Protein AF-A0A8J4US94-F1 (afdb_monomer_lite)

Secondary structure (DSSP, 8-state):
-------TTEEE-SS-EEESS--GGG-EEEEEEEEETTEEEEEEEEE---

pLDDT: mean 87.17, std 15.57, range [39.19, 98.19]

InterPro domains:
  IPR013098 Immunoglobulin I-set [PF07679] (9-47)
  IPR013783 Immunoglobulin-like fold [G3DSA:2.60.40.10] (2-50)
  IPR036179 Immunoglobulin-like domain superfamily [SSF48726] (11-49)

Radius of gyration: 12.49 Å; chains: 1; bounding box: 24×20×35 Å

Foldseek 3Di:
DPDDDPDVQWDDDPQDIGGHPDDQVNFDKDWDWDDDPVGIDIDIDGDGDD

Structure (mmCIF, N/CA/C/O backbone):
data_AF-A0A8J4US94-F1
#
_entry.id   AF-A0A8J4US94-F1
#
loop_
_atom_site.group_PDB
_atom_site.id
_atom_site.type_symbol
_atom_site.label_atom_id
_atom_site.label_alt_id
_atom_site.label_comp_id
_atom_site.label_asym_id
_atom_site.label_entity_id
_atom_site.label_seq_id
_atom_site.pdbx_PDB_ins_code
_atom_site.Cartn_x
_atom_site.Cartn_y
_atom_site.Cartn_z
_atom_site.occupancy
_atom_site.B_iso_or_equiv
_atom_site.auth_seq_id
_atom_site.auth_comp_id
_atom_site.auth_asym_id
_atom_site.auth_atom_id
_atom_site.pdbx_PDB_model_num
ATOM 1 N N . SER A 1 1 ? -2.978 11.796 9.270 1.00 39.19 1 SER A N 1
ATOM 2 C CA . SER A 1 1 ? -1.756 11.972 8.462 1.00 39.19 1 SER A CA 1
ATOM 3 C C . SER A 1 1 ? -1.278 10.615 7.968 1.00 39.19 1 SER A C 1
ATOM 5 O O . SER A 1 1 ? -0.336 10.058 8.503 1.00 39.19 1 SER A O 1
ATOM 7 N N . VAL A 1 2 ? -1.951 10.079 6.947 1.00 42.75 2 VAL A N 1
ATOM 8 C CA . VAL A 1 2 ? -1.416 9.040 6.052 1.00 42.75 2 VAL A CA 1
ATOM 9 C C . VAL A 1 2 ? -1.862 9.472 4.660 1.00 42.75 2 VAL A C 1
ATOM 11 O O . VAL A 1 2 ? -2.833 8.977 4.109 1.00 42.75 2 VAL A O 1
ATOM 14 N N . SER A 1 3 ? -1.276 10.560 4.171 1.00 43.47 3 SER A N 1
ATOM 15 C CA . SER A 1 3 ? -1.592 11.092 2.845 1.00 43.47 3 SER A CA 1
ATOM 16 C C . SER A 1 3 ? -0.293 11.415 2.143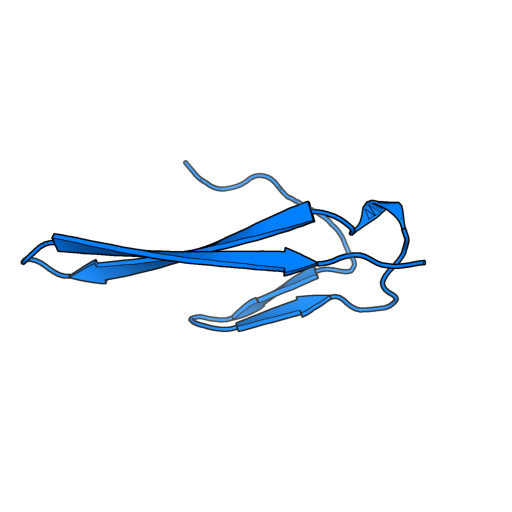 1.00 43.47 3 SER A C 1
ATOM 18 O O . SER A 1 3 ? -0.015 12.558 1.804 1.00 43.47 3 SER A O 1
ATOM 20 N N . GLU A 1 4 ? 0.510 10.381 1.950 1.00 53.34 4 GLU A N 1
ATOM 21 C CA . GLU A 1 4 ? 1.526 10.4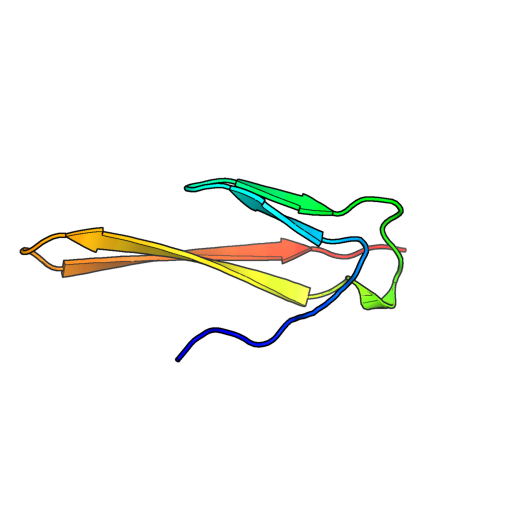13 0.919 1.00 53.34 4 GLU A CA 1
ATOM 22 C C . GLU A 1 4 ? 1.592 9.024 0.291 1.00 53.34 4 GLU A C 1
ATOM 24 O O . GLU A 1 4 ? 2.252 8.136 0.811 1.00 53.34 4 GLU A O 1
ATOM 29 N N . VAL A 1 5 ? 0.813 8.822 -0.780 1.00 57.31 5 VAL A N 1
ATOM 30 C CA . VAL A 1 5 ? 1.411 8.647 -2.111 1.00 57.31 5 VAL A CA 1
ATOM 31 C C . VAL A 1 5 ? 0.478 9.259 -3.173 1.00 57.31 5 VAL A C 1
ATOM 33 O O . VAL A 1 5 ? -0.581 8.700 -3.464 1.00 57.31 5 VAL A O 1
ATOM 36 N N . PRO A 1 6 ? 0.876 10.376 -3.802 1.00 60.66 6 PRO A N 1
ATOM 37 C CA . PRO A 1 6 ? 0.379 10.790 -5.102 1.00 60.66 6 PRO A CA 1
ATOM 38 C C . PRO A 1 6 ? 1.113 9.967 -6.170 1.00 60.66 6 PRO A C 1
ATOM 40 O O . PRO A 1 6 ? 2.164 10.360 -6.666 1.00 60.66 6 PRO A O 1
ATOM 43 N N . ALA A 1 7 ? 0.586 8.792 -6.506 1.00 59.00 7 ALA A N 1
ATOM 44 C CA . ALA A 1 7 ? 1.038 8.030 -7.665 1.00 59.00 7 ALA A CA 1
ATOM 45 C C . ALA A 1 7 ? -0.134 7.950 -8.635 1.00 59.00 7 ALA A C 1
ATOM 47 O O . ALA A 1 7 ? -1.171 7.374 -8.315 1.00 59.00 7 ALA A O 1
ATOM 48 N N . THR A 1 8 ? 0.015 8.549 -9.817 1.00 71.62 8 THR A N 1
ATOM 49 C CA . THR A 1 8 ? -1.039 8.655 -10.844 1.00 71.62 8 THR A CA 1
ATOM 50 C C . THR A 1 8 ? -1.626 7.293 -11.241 1.00 71.62 8 THR A C 1
ATOM 52 O O . THR A 1 8 ? -2.722 7.219 -11.792 1.00 71.62 8 THR A O 1
ATOM 55 N N . ASN A 1 9 ? -0.915 6.202 -10.947 1.00 88.50 9 ASN A N 1
ATOM 56 C CA . ASN A 1 9 ? -1.303 4.834 -11.247 1.00 88.50 9 ASN A CA 1
ATOM 57 C C . ASN A 1 9 ? -1.983 4.084 -10.081 1.00 88.50 9 ASN A C 1
ATOM 59 O O . ASN A 1 9 ? -2.421 2.953 -10.280 1.00 88.50 9 ASN A O 1
ATOM 63 N N . ARG A 1 10 ? -2.113 4.677 -8.886 1.00 89.44 10 ARG A N 1
ATOM 64 C CA . ARG A 1 10 ? -2.756 4.047 -7.721 1.00 89.44 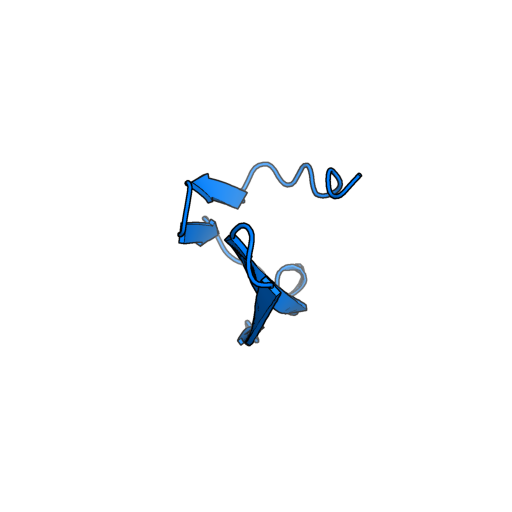10 ARG A CA 1
ATOM 65 C C . ARG A 1 10 ? -4.120 4.673 -7.448 1.00 89.44 10 ARG A C 1
ATOM 67 O O . ARG A 1 10 ? -4.248 5.889 -7.349 1.00 89.44 10 ARG A O 1
ATOM 74 N N . LYS A 1 11 ? -5.141 3.833 -7.291 1.00 89.88 11 LYS A N 1
ATOM 75 C CA . LYS A 1 11 ? -6.479 4.230 -6.834 1.00 89.88 11 LYS A CA 1
ATOM 76 C C . LYS A 1 11 ? -6.801 3.504 -5.540 1.00 89.88 11 LYS A C 1
ATOM 78 O O . LYS A 1 11 ? -6.625 2.292 -5.467 1.00 89.88 11 LYS A O 1
ATOM 83 N N . VAL A 1 12 ? -7.268 4.246 -4.544 1.00 87.56 12 VAL A N 1
ATOM 84 C CA . VAL A 1 12 ? -7.683 3.704 -3.249 1.00 87.56 12 VAL A CA 1
ATOM 85 C C . VAL A 1 12 ? -9.198 3.832 -3.142 1.00 87.56 12 VAL A C 1
ATOM 87 O O . VAL A 1 12 ? -9.750 4.912 -3.346 1.00 87.56 12 VAL A O 1
ATOM 90 N N . TYR A 1 13 ? -9.843 2.711 -2.860 1.00 86.19 13 TYR A N 1
ATOM 91 C CA . TYR A 1 13 ? -11.230 2.571 -2.433 1.00 86.19 13 TYR A CA 1
ATOM 92 C C . TYR A 1 13 ? -11.232 2.200 -0.944 1.00 86.19 13 TYR A C 1
ATOM 94 O O . TYR A 1 13 ? -10.166 1.933 -0.392 1.00 86.19 13 TYR A O 1
ATOM 102 N N . ASP A 1 14 ? -12.405 2.156 -0.309 1.00 85.81 14 ASP A N 1
ATOM 103 C CA . ASP A 1 14 ? -12.534 1.940 1.141 1.00 85.81 14 ASP A CA 1
ATOM 104 C C . ASP A 1 14 ? -11.656 0.794 1.674 1.00 85.81 14 ASP A C 1
ATOM 106 O O . ASP A 1 14 ? -10.851 1.001 2.579 1.00 85.81 14 ASP A O 1
ATOM 110 N N . ASP A 1 15 ? -11.766 -0.397 1.086 1.00 87.81 15 ASP A N 1
ATOM 111 C CA . ASP A 1 15 ? -11.035 -1.602 1.501 1.00 87.81 15 ASP A CA 1
ATOM 112 C C . ASP A 1 15 ? -10.032 -2.111 0.453 1.00 87.81 15 ASP A C 1
ATOM 114 O O . ASP A 1 15 ? -9.347 -3.113 0.671 1.00 87.81 15 ASP A O 1
ATOM 118 N N . THR A 1 16 ? -9.942 -1.434 -0.693 1.00 90.06 16 THR A N 1
ATOM 119 C CA . THR A 1 16 ? -9.266 -1.954 -1.881 1.00 90.06 1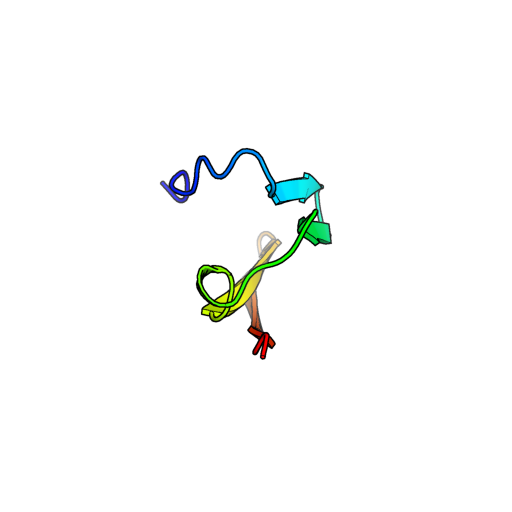6 THR A CA 1
ATOM 120 C C . THR A 1 16 ? -8.306 -0.927 -2.464 1.00 90.06 16 THR A C 1
ATOM 122 O O . THR A 1 16 ? -8.688 0.196 -2.781 1.00 90.06 16 THR A O 1
ATOM 125 N N . ILE A 1 17 ? -7.061 -1.335 -2.712 1.00 90.88 17 ILE A N 1
ATOM 126 C CA . ILE A 1 17 ? -6.110 -0.573 -3.527 1.00 90.88 17 ILE A CA 1
ATOM 127 C C . ILE A 1 17 ? -5.965 -1.216 -4.908 1.00 90.88 17 ILE A C 1
ATOM 129 O O . ILE A 1 17 ? -5.772 -2.423 -5.032 1.00 90.88 17 ILE A O 1
ATOM 133 N N . MET A 1 18 ? -6.030 -0.400 -5.958 1.00 92.06 18 MET A N 1
ATOM 134 C CA . MET A 1 18 ? -5.832 -0.822 -7.340 1.00 92.06 18 MET A CA 1
ATOM 135 C C . MET A 1 18 ? -4.627 -0.099 -7.947 1.00 92.06 18 MET A C 1
ATOM 137 O O . MET A 1 18 ? -4.631 1.125 -8.089 1.00 92.06 18 MET A O 1
ATOM 141 N N . ILE A 1 19 ? -3.613 -0.864 -8.352 1.00 93.06 19 ILE A N 1
ATOM 142 C CA . ILE A 1 19 ? -2.393 -0.366 -9.002 1.00 93.06 19 ILE A CA 1
ATOM 143 C C . ILE A 1 19 ? -2.498 -0.659 -10.501 1.00 93.06 19 ILE A C 1
ATOM 145 O O . ILE A 1 19 ? -2.529 -1.813 -10.920 1.00 93.06 19 ILE A O 1
ATOM 149 N N . HIS A 1 20 ? -2.602 0.385 -11.316 1.00 92.75 20 HIS A N 1
ATOM 150 C CA . HIS A 1 20 ? -2.626 0.286 -12.775 1.00 92.75 20 HIS A CA 1
ATOM 151 C C . HIS A 1 20 ? -1.195 0.336 -13.311 1.00 92.75 20 HIS A C 1
ATOM 153 O O . HIS A 1 20 ? -0.348 0.996 -12.717 1.00 92.75 20 HIS A O 1
ATOM 159 N N . ASN A 1 21 ? -0.926 -0.326 -14.442 1.00 92.62 21 ASN A N 1
ATOM 160 C CA . ASN A 1 21 ? 0.391 -0.320 -15.096 1.00 92.62 21 ASN A CA 1
ATOM 161 C C . ASN A 1 21 ? 1.554 -0.489 -14.096 1.00 92.62 21 ASN A C 1
ATOM 163 O O . ASN A 1 21 ? 2.434 0.369 -13.996 1.00 92.62 21 ASN A O 1
ATOM 167 N N . ALA A 1 22 ? 1.465 -1.538 -13.277 1.00 92.88 22 ALA A N 1
ATOM 168 C CA . ALA A 1 22 ? 2.359 -1.734 -12.150 1.00 92.88 22 ALA A CA 1
ATOM 169 C C . ALA A 1 22 ? 3.803 -1.939 -12.638 1.00 92.88 22 ALA A C 1
ATOM 171 O O . ALA A 1 22 ? 4.044 -2.636 -13.623 1.00 92.88 22 ALA A O 1
ATOM 172 N N . SER A 1 23 ? 4.750 -1.310 -11.951 1.00 94.69 23 SER A N 1
ATOM 173 C CA . SER A 1 23 ? 6.171 -1.301 -12.308 1.00 94.69 23 SER A CA 1
ATOM 174 C C . SER A 1 23 ? 7.029 -1.805 -11.145 1.00 94.69 23 SER A C 1
ATOM 176 O O . SER A 1 23 ? 6.547 -1.837 -10.013 1.00 94.69 23 SER A O 1
ATOM 178 N N . PRO A 1 24 ? 8.315 -2.144 -11.351 1.00 95.44 24 PRO A N 1
ATOM 179 C CA . PRO A 1 24 ? 9.182 -2.562 -10.249 1.00 95.44 24 PRO A CA 1
ATOM 180 C C . PRO A 1 24 ? 9.250 -1.555 -9.088 1.00 95.44 24 PRO A C 1
ATOM 182 O O . PRO A 1 24 ? 9.359 -1.975 -7.936 1.00 95.44 24 PRO A O 1
ATOM 185 N N . SER A 1 25 ? 9.101 -0.246 -9.350 1.00 92.62 25 SER A N 1
ATOM 186 C CA . SER A 1 25 ? 9.040 0.791 -8.303 1.00 92.62 25 SER A CA 1
ATOM 187 C C . SER A 1 25 ? 7.770 0.752 -7.447 1.00 92.62 25 SER A C 1
ATOM 189 O O . SER A 1 25 ? 7.717 1.407 -6.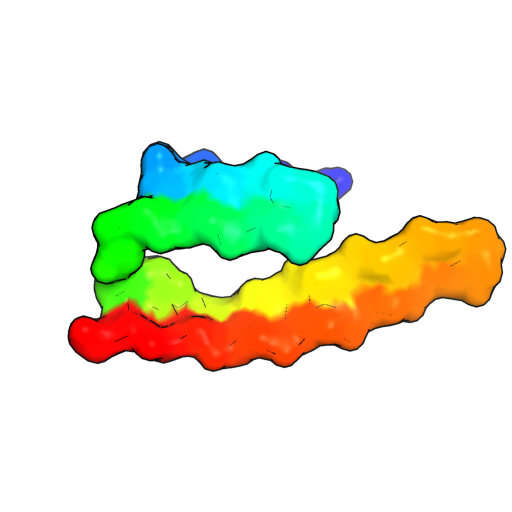409 1.00 92.62 25 SER A O 1
ATOM 191 N N . ASP A 1 26 ? 6.751 -0.009 -7.851 1.00 92.75 26 ASP A N 1
ATOM 192 C CA . ASP A 1 26 ? 5.559 -0.260 -7.039 1.00 92.75 26 ASP A CA 1
ATOM 193 C C . ASP A 1 26 ? 5.744 -1.4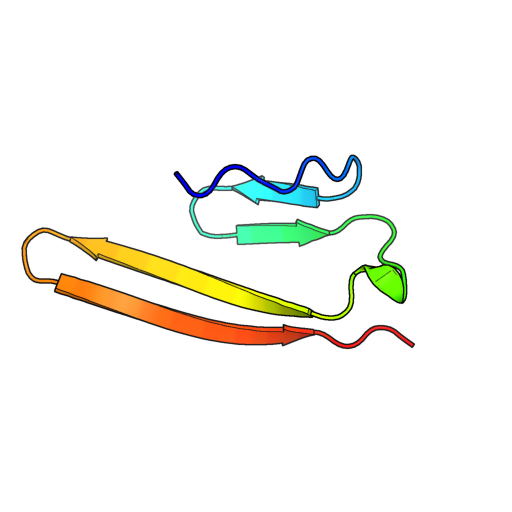13 -6.037 1.00 92.75 26 ASP A C 1
ATOM 195 O O . ASP A 1 26 ? 4.853 -1.641 -5.213 1.00 92.75 26 ASP A O 1
ATOM 199 N N . SER A 1 27 ? 6.886 -2.114 -6.066 1.00 95.19 27 SER A N 1
ATOM 200 C CA . SER A 1 27 ? 7.207 -3.162 -5.091 1.00 95.19 27 SER A CA 1
ATOM 201 C C . SER A 1 27 ? 7.371 -2.566 -3.694 1.00 95.19 27 SER A C 1
ATOM 203 O O . SER A 1 27 ? 8.232 -1.715 -3.466 1.00 95.19 27 SER A O 1
ATOM 205 N N . ALA A 1 28 ? 6.530 -2.998 -2.759 1.00 94.94 28 ALA A N 1
ATOM 206 C CA . ALA A 1 28 ? 6.483 -2.481 -1.397 1.00 94.94 28 ALA A CA 1
ATOM 207 C C . ALA A 1 28 ? 5.667 -3.404 -0.479 1.00 94.94 28 ALA A C 1
ATOM 209 O O . ALA A 1 28 ? 4.928 -4.282 -0.932 1.00 94.94 28 ALA A O 1
ATOM 210 N N . VAL A 1 29 ? 5.750 -3.147 0.828 1.00 96.00 29 VAL A N 1
ATOM 211 C CA . VAL A 1 29 ? 4.787 -3.672 1.799 1.00 96.00 29 VAL A CA 1
ATOM 212 C C . VAL A 1 29 ? 3.597 -2.718 1.865 1.00 96.00 29 VAL A C 1
ATOM 214 O O . VAL A 1 29 ? 3.746 -1.551 2.222 1.00 96.00 29 VAL A O 1
ATOM 217 N N . TYR A 1 30 ? 2.419 -3.226 1.524 1.00 93.00 30 TYR A N 1
ATOM 218 C CA . TYR A 1 30 ? 1.146 -2.524 1.628 1.00 93.00 30 TYR A CA 1
ATOM 219 C C . TYR A 1 30 ? 0.448 -2.949 2.915 1.00 93.00 30 TYR A C 1
ATOM 221 O O . TYR A 1 30 ? 0.379 -4.141 3.219 1.00 93.00 30 TYR A O 1
ATOM 229 N N . GLN A 1 31 ? -0.079 -1.980 3.659 1.00 94.88 31 GLN A N 1
ATOM 230 C CA . GLN A 1 31 ? -0.758 -2.218 4.927 1.00 94.88 31 GLN A CA 1
ATOM 231 C C . GLN A 1 31 ? -2.209 -1.750 4.837 1.00 94.88 31 GLN A C 1
ATOM 233 O O . GLN A 1 31 ? -2.471 -0.598 4.495 1.00 94.88 31 GLN A O 1
ATOM 238 N N . CYS A 1 32 ? -3.141 -2.639 5.169 1.00 92.88 32 CYS A N 1
ATOM 239 C CA . CYS A 1 32 ? -4.539 -2.304 5.394 1.00 92.88 32 CYS A CA 1
ATOM 240 C C . CYS A 1 32 ? -4.770 -2.111 6.895 1.00 92.88 32 CYS A C 1
ATOM 242 O O . CYS A 1 32 ? -4.382 -2.962 7.700 1.00 92.88 32 CYS A O 1
ATOM 244 N N . GLU A 1 33 ? -5.390 -0.991 7.255 1.00 94.19 33 GLU A N 1
ATOM 245 C CA . GLU A 1 33 ? -5.781 -0.666 8.622 1.00 94.19 33 GLU A CA 1
ATOM 246 C C . GLU A 1 33 ? -7.309 -0.655 8.726 1.00 94.19 33 GLU A C 1
ATOM 248 O O . GLU A 1 33 ? -7.975 0.128 8.052 1.00 94.19 33 GLU A O 1
ATOM 253 N N . ALA A 1 34 ? -7.861 -1.498 9.600 1.00 95.44 34 ALA A N 1
ATOM 254 C CA . ALA A 1 34 ? -9.284 -1.511 9.921 1.00 95.44 34 ALA A CA 1
ATOM 255 C C . ALA A 1 34 ? -9.485 -1.145 11.393 1.00 95.44 34 ALA A C 1
ATOM 257 O O . ALA A 1 34 ? -8.995 -1.838 12.287 1.00 95.44 34 ALA A O 1
ATOM 258 N N . SER A 1 35 ? -10.234 -0.071 11.641 1.00 96.25 35 SER A N 1
ATOM 259 C CA . SER A 1 35 ? -10.378 0.527 12.971 1.00 96.25 35 SER A CA 1
ATOM 260 C C . SER A 1 35 ? -11.850 0.669 13.364 1.00 96.25 35 SER A C 1
ATOM 262 O O . SER A 1 35 ? -12.685 1.107 12.574 1.00 96.25 35 SER A O 1
ATOM 264 N N . ASN A 1 36 ? -12.184 0.315 14.606 1.00 96.69 36 ASN A N 1
ATOM 265 C CA . ASN A 1 36 ? -13.468 0.626 15.238 1.00 96.69 36 ASN A CA 1
ATOM 266 C C . ASN A 1 36 ? -13.245 1.080 16.694 1.00 96.69 36 ASN A C 1
ATOM 268 O O . ASN A 1 36 ? -12.115 1.156 17.168 1.00 96.69 36 ASN A O 1
ATOM 272 N N . ARG A 1 37 ? -14.317 1.384 17.439 1.00 98.19 37 ARG A N 1
ATOM 273 C CA . ARG A 1 37 ? -14.208 1.895 18.824 1.00 98.19 37 ARG A CA 1
ATOM 274 C C . ARG A 1 37 ? -13.477 0.974 19.814 1.00 98.19 37 ARG A C 1
ATOM 276 O O . ARG A 1 37 ? -13.147 1.415 20.908 1.00 98.19 37 ARG A O 1
ATOM 283 N N . HIS A 1 38 ? -13.304 -0.300 19.476 1.00 98.00 38 HIS A N 1
ATOM 284 C CA . HIS A 1 38 ? -12.705 -1.319 20.338 1.00 98.00 38 HIS A CA 1
ATOM 285 C C . HIS A 1 38 ? -11.251 -1.621 19.981 1.00 98.00 38 HIS A C 1
ATOM 287 O O . HIS A 1 38 ? -10.598 -2.369 20.705 1.00 98.00 38 HIS A O 1
ATOM 293 N N . GLY A 1 39 ? -10.740 -1.063 18.883 1.00 97.81 39 GLY A N 1
ATOM 294 C CA . GLY A 1 39 ? -9.351 -1.232 18.487 1.00 97.81 39 GLY A CA 1
ATOM 295 C C . GLY A 1 39 ? -9.131 -1.184 16.982 1.00 97.81 39 GLY A C 1
ATOM 296 O O . GLY A 1 39 ? -10.029 -0.869 16.197 1.00 97.81 39 GLY A O 1
ATOM 297 N N . THR A 1 40 ? -7.906 -1.540 16.615 1.00 97.38 40 THR A N 1
ATOM 298 C CA . THR A 1 40 ? -7.384 -1.480 15.253 1.00 97.38 40 THR A CA 1
ATOM 299 C C . THR A 1 40 ? -6.713 -2.798 14.905 1.00 97.38 40 THR A C 1
ATOM 301 O O . THR A 1 40 ? -5.989 -3.372 15.721 1.00 97.38 40 THR A O 1
ATOM 304 N N . LEU A 1 41 ? -6.942 -3.265 13.683 1.00 97.06 41 LEU A N 1
ATOM 305 C CA . LEU A 1 41 ? -6.262 -4.409 13.095 1.00 97.06 41 LEU A CA 1
ATOM 306 C C . LEU A 1 41 ? -5.438 -3.955 11.894 1.00 97.06 41 LEU A C 1
ATOM 308 O O . LEU A 1 41 ? -5.883 -3.118 11.109 1.00 97.06 41 LEU A O 1
ATOM 312 N N . LEU A 1 42 ? -4.251 -4.545 11.760 1.00 96.38 42 LEU A N 1
ATOM 313 C CA . LEU A 1 42 ? -3.333 -4.305 10.653 1.00 96.38 42 LEU A CA 1
ATOM 314 C C . LEU A 1 42 ? -3.111 -5.601 9.878 1.00 96.38 42 LEU A C 1
ATOM 316 O O . LEU A 1 42 ? -2.768 -6.629 10.466 1.00 96.38 42 LEU A O 1
ATOM 320 N N . ALA A 1 43 ? -3.269 -5.537 8.560 1.00 95.69 43 ALA A N 1
ATOM 321 C CA . ALA A 1 43 ? -2.940 -6.620 7.643 1.00 95.69 43 ALA A CA 1
ATOM 322 C C . ALA A 1 43 ? -1.885 -6.142 6.645 1.00 95.69 43 ALA A C 1
ATOM 324 O O . ALA A 1 43 ? -2.052 -5.100 6.018 1.00 95.69 43 ALA A O 1
ATOM 325 N N . ASN A 1 44 ? -0.809 -6.913 6.492 1.00 96.25 44 ASN A N 1
ATOM 326 C CA . ASN A 1 44 ? 0.315 -6.568 5.627 1.00 96.25 44 ASN A CA 1
ATOM 327 C C . ASN A 1 44 ? 0.380 -7.507 4.422 1.00 96.25 44 ASN A C 1
ATOM 329 O O . ASN A 1 44 ? 0.244 -8.721 4.573 1.00 96.25 44 ASN A O 1
ATOM 333 N N . ALA A 1 45 ? 0.658 -6.952 3.247 1.00 95.25 45 ALA A N 1
ATOM 334 C CA . ALA A 1 45 ? 0.916 -7.687 2.018 1.00 95.25 45 ALA A CA 1
ATOM 335 C C . ALA A 1 45 ? 2.228 -7.202 1.394 1.00 95.25 45 ALA A C 1
ATOM 337 O O . ALA A 1 45 ? 2.392 -6.015 1.123 1.00 95.25 45 ALA A O 1
ATOM 338 N N . ASN A 1 46 ? 3.163 -8.121 1.156 1.00 96.56 46 ASN A N 1
ATOM 339 C CA . ASN A 1 46 ? 4.377 -7.818 0.405 1.00 96.56 46 ASN A CA 1
ATOM 340 C C . ASN A 1 46 ? 4.113 -8.036 -1.088 1.00 96.56 46 ASN A C 1
ATOM 342 O O . ASN A 1 46 ? 3.873 -9.170 -1.507 1.00 96.56 46 ASN A O 1
ATOM 346 N N . ILE A 1 47 ? 4.151 -6.964 -1.875 1.00 94.69 47 ILE A N 1
ATOM 347 C CA . ILE A 1 47 ? 3.954 -7.008 -3.323 1.00 94.69 47 ILE A CA 1
ATOM 348 C C . ILE A 1 47 ? 5.308 -6.814 -3.997 1.00 94.69 47 ILE A C 1
ATOM 350 O O . ILE A 1 47 ? 5.987 -5.816 -3.768 1.00 94.69 47 ILE A O 1
ATOM 354 N N . MET A 1 48 ? 5.680 -7.773 -4.842 1.00 96.38 48 MET A N 1
ATOM 355 C CA . MET A 1 48 ? 6.917 -7.770 -5.620 1.00 96.38 48 MET A CA 1
ATOM 356 C C . MET A 1 48 ? 6.564 -7.832 -7.104 1.00 96.38 48 MET A C 1
ATOM 358 O O . MET A 1 48 ? 5.843 -8.737 -7.524 1.00 96.38 48 MET A O 1
ATOM 362 N N . ILE A 1 49 ? 7.068 -6.880 -7.885 1.00 94.69 49 ILE A N 1
ATOM 363 C CA . ILE A 1 49 ? 6.881 -6.800 -9.337 1.00 94.69 49 ILE A CA 1
ATOM 364 C C . ILE A 1 49 ? 8.254 -6.946 -9.990 1.00 94.69 49 ILE A C 1
ATOM 366 O O . ILE A 1 49 ? 9.181 -6.213 -9.642 1.00 94.69 49 ILE A O 1
ATOM 370 N N . MET A 1 50 ? 8.370 -7.917 -10.897 1.00 92.31 50 MET A N 1
ATOM 371 C CA . MET A 1 50 ? 9.592 -8.235 -11.646 1.00 92.31 50 MET A CA 1
ATOM 372 C C . MET A 1 50 ? 9.568 -7.614 -13.037 1.00 92.31 50 MET A C 1
ATOM 374 O O . MET A 1 50 ? 8.473 -7.597 -13.643 1.00 92.31 50 MET A O 1
#

Sequence (50 aa):
SVSEVPATNRKVYDDTIMIHNASPSDSAVYQCEASNRHGTLLANANIMIM

Organism: Clarias magur (NCBI:txid1594786)